Protein AF-A0A7R9LZW1-F1 (afdb_monomer_lite)

Sequence (127 aa):
MIWNSLDLQTITDVNLNEFFEMMAANQLFLCMKGLNLSGWNGANAERVLDTVATNCRDNLHELSLKNCKNISSQFLQTLSTHCPNIVVLDISSITATSHQNSQSPFAAPVFRPYLEKCGNNLISLNM

InterPro domains:
  IPR032675 Leucine-rich repeat domain superfamily [G3DSA:3.80.10.10] (3-127)

Organism: NCBI:txid1979941

Radius of gyration: 13.84 Å; chains: 1; bounding box: 37×37×25 Å

Structure (mmCIF, N/CA/C/O backbone):
data_AF-A0A7R9LZW1-F1
#
_entry.id   AF-A0A7R9LZW1-F1
#
loop_
_atom_site.group_PDB
_atom_site.id
_atom_site.type_symbol
_atom_site.label_atom_id
_atom_site.label_alt_id
_atom_site.label_comp_id
_atom_site.label_asym_id
_atom_site.label_entity_id
_atom_site.label_seq_id
_atom_site.pdbx_PDB_ins_code
_atom_site.Cartn_x
_atom_site.Cartn_y
_atom_site.Cartn_z
_atom_site.occupancy
_atom_site.B_iso_or_equiv
_atom_site.auth_seq_id
_atom_site.auth_comp_id
_atom_site.auth_asym_id
_atom_site.auth_atom_id
_atom_site.pdbx_PDB_model_num
ATOM 1 N N . MET A 1 1 ? -20.317 10.977 2.546 1.00 45.31 1 MET A N 1
ATOM 2 C CA . MET A 1 1 ? -18.997 11.633 2.669 1.00 45.31 1 MET A CA 1
ATOM 3 C C . MET A 1 1 ? -18.157 11.167 1.497 1.00 45.31 1 MET A C 1
ATOM 5 O O . MET A 1 1 ? -18.028 9.969 1.310 1.00 45.31 1 MET A O 1
ATOM 9 N N . ILE A 1 2 ? -17.715 12.096 0.657 1.00 54.06 2 ILE A N 1
ATOM 10 C CA . ILE A 1 2 ? -17.265 11.834 -0.723 1.00 54.06 2 ILE A CA 1
ATOM 11 C C . ILE A 1 2 ? -15.836 11.238 -0.766 1.00 54.06 2 ILE A C 1
ATOM 13 O O . ILE A 1 2 ? -15.436 10.671 -1.770 1.00 54.06 2 ILE A O 1
ATOM 17 N N . TRP A 1 3 ? -15.102 11.289 0.353 1.00 59.62 3 TRP A N 1
ATOM 18 C CA . TRP A 1 3 ? -13.674 10.949 0.458 1.00 59.62 3 TRP A CA 1
ATOM 19 C C . TRP A 1 3 ? -13.380 9.623 1.182 1.00 59.62 3 TRP A C 1
ATOM 21 O O . TRP A 1 3 ? -12.312 9.449 1.758 1.00 59.62 3 TRP A O 1
ATOM 31 N N . ASN A 1 4 ? -14.326 8.679 1.199 1.00 69.62 4 ASN A N 1
ATOM 32 C CA . ASN A 1 4 ? -14.106 7.383 1.857 1.00 69.62 4 ASN A CA 1
ATOM 33 C C . ASN A 1 4 ? -13.059 6.524 1.118 1.00 69.62 4 ASN A C 1
ATOM 35 O O . ASN A 1 4 ? -12.393 5.699 1.736 1.00 69.62 4 ASN A O 1
ATOM 39 N N . SER A 1 5 ? -12.897 6.741 -0.187 1.00 78.00 5 SER A N 1
ATOM 40 C CA . SER A 1 5 ? -11.888 6.103 -1.030 1.00 78.00 5 SER A CA 1
ATOM 41 C C . SER A 1 5 ? -11.259 7.144 -1.950 1.00 78.00 5 SER A C 1
ATOM 43 O O . SER A 1 5 ? -11.986 7.883 -2.616 1.00 78.00 5 SER A O 1
ATOM 45 N N . LEU A 1 6 ? -9.933 7.187 -2.006 1.00 78.00 6 LEU A N 1
ATOM 46 C CA . LEU A 1 6 ? -9.185 8.067 -2.890 1.00 78.00 6 LEU A CA 1
ATOM 47 C C . LEU A 1 6 ? -8.546 7.248 -4.006 1.00 78.00 6 LEU A C 1
ATOM 49 O O . LEU A 1 6 ? -7.663 6.425 -3.757 1.00 78.00 6 LEU A O 1
ATOM 53 N N . ASP A 1 7 ? -9.003 7.480 -5.233 1.00 81.25 7 ASP A N 1
ATOM 54 C CA . ASP A 1 7 ? -8.422 6.862 -6.417 1.00 81.25 7 ASP A CA 1
ATOM 55 C C . ASP A 1 7 ? -7.441 7.815 -7.092 1.00 81.25 7 ASP A C 1
ATOM 57 O O . ASP A 1 7 ? -7.825 8.878 -7.582 1.00 81.25 7 ASP A O 1
ATOM 61 N N . LEU A 1 8 ? -6.164 7.437 -7.081 1.00 78.25 8 LEU A N 1
ATOM 62 C CA . LEU A 1 8 ? -5.074 8.201 -7.669 1.00 78.25 8 LEU A CA 1
ATOM 63 C C . LEU A 1 8 ? -4.481 7.512 -8.900 1.00 78.25 8 LEU A C 1
ATOM 65 O O . LEU A 1 8 ? -3.455 7.967 -9.399 1.00 78.25 8 LEU A O 1
ATOM 69 N N . GLN A 1 9 ? -5.103 6.454 -9.430 1.00 77.75 9 GLN A N 1
ATOM 70 C CA . GLN A 1 9 ? -4.586 5.700 -10.579 1.00 77.75 9 GLN A CA 1
ATOM 71 C C . GLN A 1 9 ? -4.257 6.596 -11.792 1.00 77.75 9 GLN A C 1
ATOM 73 O O . GLN A 1 9 ? -3.349 6.291 -12.564 1.00 77.75 9 GLN A O 1
ATOM 78 N N . THR A 1 10 ? -4.973 7.710 -11.972 1.00 70.56 10 THR A N 1
ATOM 79 C CA . THR A 1 10 ? -4.785 8.642 -13.098 1.00 70.56 10 THR A CA 1
ATOM 80 C C . THR A 1 10 ? -3.764 9.755 -12.838 1.00 70.56 10 THR A C 1
ATOM 82 O O . THR A 1 10 ? -3.454 10.510 -13.757 1.00 70.56 10 THR A O 1
ATOM 85 N N . ILE A 1 11 ? -3.251 9.901 -11.611 1.00 69.19 11 ILE A N 1
ATOM 86 C CA . ILE A 1 11 ? -2.298 10.955 -11.235 1.00 69.19 11 ILE A CA 1
ATOM 87 C C . ILE A 1 11 ? -0.896 10.350 -11.237 1.00 69.19 11 ILE A C 1
ATOM 89 O O . ILE A 1 11 ? -0.469 9.787 -10.242 1.00 69.19 11 ILE A O 1
ATOM 93 N N . THR A 1 12 ? -0.173 10.421 -12.355 1.00 63.41 12 THR A N 1
ATOM 94 C CA . THR A 1 12 ? 1.082 9.660 -12.482 1.00 63.41 12 THR A CA 1
ATOM 95 C C . THR A 1 12 ? 2.368 10.464 -12.302 1.00 63.41 12 THR A C 1
ATOM 97 O O . THR A 1 12 ? 3.354 9.851 -11.907 1.00 63.41 12 THR A O 1
ATOM 100 N N . ASP A 1 13 ? 2.405 11.792 -12.509 1.00 59.91 13 ASP A N 1
ATOM 101 C CA . ASP A 1 13 ? 3.717 12.478 -12.529 1.00 59.91 13 ASP A CA 1
ATOM 102 C C . ASP A 1 13 ? 3.823 13.949 -12.077 1.00 59.91 13 ASP A C 1
ATOM 104 O O . ASP A 1 13 ? 4.942 14.377 -11.811 1.00 59.91 13 ASP A O 1
ATOM 108 N N . VAL A 1 14 ? 2.760 14.762 -11.955 1.00 52.34 14 VAL A N 1
ATOM 109 C CA . VAL A 1 14 ? 2.990 16.227 -12.100 1.00 52.34 14 VAL A CA 1
ATOM 110 C C . VAL A 1 14 ? 2.729 17.129 -10.889 1.00 52.34 14 VAL A C 1
ATOM 112 O O . VAL A 1 14 ? 3.201 18.257 -10.915 1.00 52.34 14 VAL A O 1
ATOM 115 N N . ASN A 1 15 ? 2.070 16.704 -9.802 1.00 61.81 15 ASN A N 1
ATOM 116 C CA . ASN A 1 15 ? 1.890 17.636 -8.670 1.00 61.81 15 ASN A CA 1
ATOM 117 C C . ASN A 1 15 ? 1.688 16.989 -7.296 1.00 61.81 15 ASN A C 1
ATOM 119 O O . ASN A 1 15 ? 0.734 17.273 -6.576 1.00 61.81 15 ASN A O 1
ATOM 123 N N . LEU A 1 16 ? 2.619 16.114 -6.903 1.00 68.38 16 LEU A N 1
ATOM 124 C CA . LEU A 1 16 ? 2.610 15.539 -5.553 1.00 68.38 16 LEU A CA 1
ATOM 125 C C . LEU A 1 16 ? 2.681 16.611 -4.462 1.00 68.38 16 LEU A C 1
ATOM 127 O O . LEU A 1 16 ? 2.048 16.444 -3.432 1.00 68.38 16 LEU A O 1
ATOM 131 N N . ASN A 1 17 ? 3.387 17.720 -4.696 1.00 71.62 17 ASN A N 1
ATOM 132 C CA . ASN A 1 17 ? 3.482 18.805 -3.720 1.00 71.62 17 ASN A CA 1
ATOM 133 C C . ASN A 1 17 ? 2.129 19.487 -3.498 1.00 71.62 17 ASN A C 1
ATOM 135 O O . ASN A 1 17 ? 1.689 19.573 -2.358 1.00 71.62 17 ASN A O 1
ATOM 139 N N . GLU A 1 18 ? 1.426 19.877 -4.565 1.00 72.06 18 GLU A N 1
ATOM 140 C CA . GLU A 1 18 ? 0.067 20.424 -4.442 1.00 72.06 18 GLU A CA 1
ATOM 141 C C . GLU A 1 18 ? -0.904 19.400 -3.848 1.00 72.06 18 GLU A C 1
ATOM 143 O O . GLU A 1 18 ? -1.758 19.754 -3.041 1.00 72.06 18 GLU A O 1
ATOM 148 N N . PHE A 1 19 ? -0.758 18.117 -4.192 1.00 73.38 19 PHE A N 1
ATOM 149 C CA . PHE A 1 19 ? -1.549 17.049 -3.587 1.00 73.38 19 PHE A CA 1
ATOM 150 C C . PHE A 1 19 ? -1.282 16.918 -2.078 1.00 73.38 19 PHE A C 1
ATOM 152 O O . PHE A 1 19 ? -2.226 16.774 -1.305 1.00 73.38 19 PHE A O 1
ATOM 159 N N . PHE A 1 20 ? -0.024 17.000 -1.639 1.00 73.25 20 PHE A N 1
ATOM 160 C CA . PHE A 1 20 ? 0.349 16.940 -0.225 1.00 73.25 20 PHE A CA 1
ATOM 161 C C . PHE A 1 20 ? -0.095 18.179 0.542 1.00 73.25 20 PHE A C 1
ATOM 163 O O . PHE A 1 20 ? -0.619 18.043 1.643 1.00 73.25 20 PHE A O 1
ATOM 170 N N . GLU A 1 21 ? 0.042 19.366 -0.044 1.00 73.62 21 GLU A N 1
ATOM 171 C CA . GLU A 1 21 ? -0.481 20.606 0.531 1.00 73.62 21 GLU A CA 1
ATOM 172 C C . GLU A 1 21 ? -2.007 20.561 0.638 1.00 73.62 21 GLU A C 1
ATOM 174 O O . GLU A 1 21 ? -2.562 20.889 1.684 1.00 73.62 21 GLU A O 1
ATOM 179 N N . MET A 1 22 ? -2.691 20.066 -0.396 1.00 70.81 22 MET A N 1
ATOM 180 C CA . MET A 1 2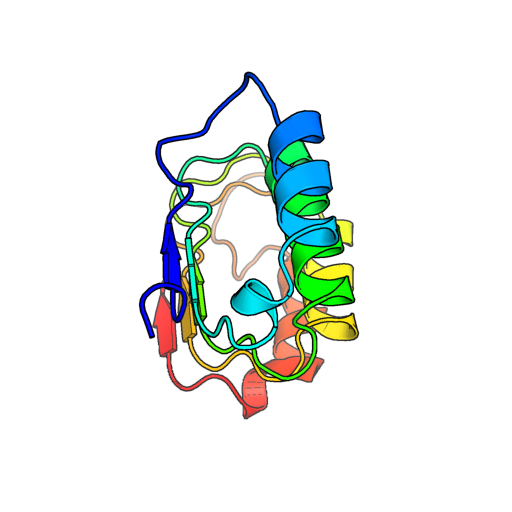2 ? -4.136 19.850 -0.379 1.00 70.81 22 MET A CA 1
ATOM 181 C C . MET A 1 22 ? -4.538 18.834 0.696 1.00 70.81 22 MET A C 1
ATOM 183 O O . MET A 1 22 ? -5.488 19.087 1.429 1.00 70.81 22 MET A O 1
ATOM 187 N N . MET A 1 23 ? -3.834 17.706 0.825 1.00 71.31 23 MET A N 1
ATOM 188 C CA . MET A 1 23 ? -4.087 16.702 1.866 1.00 71.31 23 MET A CA 1
ATOM 189 C C . MET A 1 23 ? -3.867 17.275 3.271 1.00 71.31 23 MET A C 1
ATOM 191 O O . MET A 1 23 ? -4.708 17.082 4.144 1.00 71.31 23 MET A O 1
ATOM 195 N N . ALA A 1 24 ? -2.776 18.015 3.483 1.00 68.44 24 ALA A N 1
ATOM 196 C CA . ALA A 1 24 ? -2.448 18.627 4.769 1.00 68.44 24 ALA A CA 1
ATOM 197 C C . ALA A 1 24 ? -3.432 19.744 5.154 1.00 68.44 24 ALA A C 1
ATOM 199 O O . ALA A 1 24 ? -3.779 19.897 6.326 1.00 68.44 24 ALA A O 1
ATOM 200 N N . ALA A 1 25 ? -3.912 20.516 4.176 1.00 71.81 25 ALA A N 1
ATOM 201 C CA . ALA A 1 25 ? -4.881 21.585 4.399 1.00 71.81 25 ALA A CA 1
ATOM 202 C C . ALA A 1 25 ? -6.318 21.068 4.580 1.00 71.81 25 ALA A C 1
ATOM 204 O O . ALA A 1 25 ? -7.168 21.782 5.116 1.00 71.81 25 ALA A O 1
ATOM 205 N N . ASN A 1 26 ? -6.618 19.843 4.139 1.00 63.78 26 ASN A N 1
ATOM 206 C CA . ASN A 1 26 ? -7.986 19.356 4.035 1.00 63.78 26 ASN A CA 1
ATOM 207 C C . ASN A 1 26 ? -8.287 18.256 5.067 1.00 63.78 26 ASN A C 1
ATOM 209 O O . ASN A 1 26 ? -8.042 17.069 4.866 1.00 63.78 26 ASN A O 1
ATOM 213 N N . GLN A 1 27 ? -8.916 18.668 6.170 1.00 65.81 27 GLN A N 1
ATOM 214 C CA . GLN A 1 27 ? -9.345 17.803 7.282 1.00 65.81 27 GLN A CA 1
ATOM 215 C C . GLN A 1 27 ? -10.363 16.715 6.870 1.00 65.81 27 GLN A C 1
ATOM 217 O O . GLN A 1 27 ? -10.693 15.835 7.662 1.00 65.81 27 GLN A O 1
ATOM 222 N N . LEU A 1 28 ? -10.885 16.751 5.636 1.00 59.84 28 LEU A N 1
ATOM 223 C CA . LEU A 1 28 ? -11.856 15.776 5.128 1.00 59.84 28 LEU A CA 1
ATOM 224 C C . LEU A 1 28 ? -11.238 14.407 4.805 1.00 59.84 28 LEU A C 1
ATOM 226 O O . LEU A 1 28 ? -11.976 13.423 4.729 1.00 59.84 28 LEU A O 1
ATOM 230 N N . PHE A 1 29 ? -9.914 14.328 4.642 1.00 63.69 29 PHE A N 1
ATOM 231 C CA . PHE A 1 29 ? -9.214 13.069 4.362 1.00 63.69 29 PHE A CA 1
ATOM 232 C C . PHE A 1 29 ? -8.994 12.203 5.605 1.00 63.69 29 PHE A C 1
ATOM 234 O O . PHE A 1 29 ? -8.710 11.019 5.465 1.00 63.69 29 PHE A O 1
ATOM 241 N N . LEU A 1 30 ? -9.213 12.738 6.812 1.00 66.44 30 LEU A N 1
ATOM 242 C CA . LEU A 1 30 ? -9.017 12.012 8.074 1.00 66.44 30 LEU A CA 1
ATOM 243 C C . LEU A 1 30 ? -9.836 10.716 8.174 1.00 66.44 30 LEU A C 1
ATOM 245 O O . LEU A 1 30 ? -9.463 9.815 8.918 1.00 66.44 30 LEU A O 1
ATOM 249 N N . CYS A 1 31 ? -10.935 10.603 7.424 1.00 71.38 31 CYS A N 1
ATOM 250 C CA . CYS A 1 31 ? -11.824 9.439 7.420 1.00 71.38 31 CYS A CA 1
ATOM 251 C C . CYS A 1 31 ? -11.601 8.500 6.226 1.00 71.38 31 CYS A C 1
ATOM 253 O O . CYS A 1 31 ? -12.455 7.652 5.957 1.00 71.38 31 CYS A O 1
ATOM 255 N N . MET A 1 32 ? -10.521 8.679 5.464 1.00 76.88 32 MET A N 1
ATOM 256 C CA . MET A 1 32 ? -10.270 7.874 4.276 1.00 76.88 32 MET A CA 1
ATOM 257 C C . MET A 1 32 ? -9.996 6.417 4.656 1.00 76.88 32 MET A C 1
ATOM 259 O O . MET A 1 32 ? -9.161 6.133 5.514 1.00 76.88 32 MET A O 1
ATOM 263 N N . LYS A 1 33 ? -10.698 5.502 3.982 1.00 84.56 33 LYS A N 1
ATOM 264 C CA . LYS A 1 33 ? -10.603 4.056 4.194 1.00 84.56 33 LYS A CA 1
ATOM 265 C C . LYS A 1 33 ? -9.933 3.323 3.051 1.00 84.56 33 LYS A C 1
ATOM 267 O O . LYS A 1 33 ? -9.278 2.323 3.308 1.00 84.56 33 LYS A O 1
ATOM 272 N N . GLY A 1 34 ? -10.081 3.809 1.823 1.00 86.94 34 GLY A N 1
ATOM 273 C CA . GLY A 1 34 ? -9.493 3.190 0.640 1.00 86.94 34 GLY A CA 1
ATOM 274 C C . GLY A 1 34 ? -8.507 4.098 -0.078 1.00 86.94 34 GLY A C 1
ATOM 275 O O . GLY A 1 34 ? -8.778 5.284 -0.252 1.00 86.94 34 GLY A O 1
ATOM 276 N N . LEU A 1 35 ? -7.392 3.535 -0.532 1.00 86.94 35 LEU A N 1
ATOM 277 C CA . LEU A 1 35 ? -6.411 4.211 -1.374 1.00 86.94 35 LEU A CA 1
ATOM 278 C C . LEU A 1 35 ? -6.085 3.345 -2.595 1.00 86.94 35 LEU A C 1
ATOM 280 O O . LEU A 1 35 ? -5.662 2.200 -2.454 1.00 86.94 35 LEU A O 1
ATOM 284 N N . ASN A 1 36 ? -6.241 3.895 -3.797 1.00 87.81 36 ASN A N 1
ATOM 285 C CA . ASN A 1 36 ? -5.829 3.235 -5.034 1.00 87.81 36 ASN A CA 1
ATOM 286 C C . ASN A 1 36 ? -4.635 3.973 -5.653 1.00 87.81 36 ASN A C 1
ATOM 288 O O . ASN A 1 36 ? -4.762 5.103 -6.118 1.00 87.81 36 ASN A O 1
ATOM 292 N N . LEU A 1 37 ? -3.478 3.311 -5.658 1.00 86.81 37 LEU A N 1
ATOM 293 C CA . LEU A 1 37 ? -2.227 3.760 -6.273 1.00 86.81 37 LEU A CA 1
ATOM 294 C C . LEU A 1 37 ? -1.880 2.911 -7.500 1.00 86.81 37 LEU A C 1
ATOM 296 O O . LEU A 1 37 ? -0.714 2.806 -7.868 1.00 86.81 37 LEU A O 1
ATOM 300 N N . SER A 1 38 ? -2.859 2.259 -8.128 1.00 88.00 38 SER A N 1
ATOM 301 C CA . SER A 1 38 ? -2.599 1.366 -9.256 1.00 88.00 38 SER A CA 1
ATOM 302 C C . SER A 1 38 ? -1.799 2.057 -10.363 1.00 88.00 38 SER A C 1
ATOM 304 O O . SER A 1 38 ? -2.115 3.170 -10.774 1.00 88.00 38 SER A O 1
ATOM 306 N N . GLY A 1 39 ? -0.768 1.387 -10.875 1.00 85.19 39 GLY A N 1
ATOM 307 C CA . GLY A 1 39 ? 0.098 1.904 -11.938 1.00 85.19 39 GLY A CA 1
ATOM 308 C C . GLY A 1 39 ? 1.162 2.906 -11.482 1.00 85.19 39 GLY A C 1
ATOM 309 O O . GLY A 1 39 ? 1.920 3.392 -12.322 1.00 85.19 39 GLY A O 1
ATOM 310 N N . TRP A 1 40 ? 1.265 3.198 -10.183 1.00 85.25 40 TRP A N 1
ATOM 311 C CA . TRP A 1 40 ? 2.280 4.108 -9.662 1.00 85.25 40 TRP A CA 1
ATOM 312 C C . TRP A 1 40 ? 3.681 3.486 -9.664 1.00 85.25 40 TRP A C 1
ATOM 314 O O . TRP A 1 40 ? 3.882 2.280 -9.494 1.00 85.25 40 TRP A O 1
ATOM 324 N N . ASN A 1 41 ? 4.695 4.337 -9.811 1.00 84.69 41 ASN A N 1
ATOM 325 C CA . ASN A 1 41 ? 6.069 3.965 -9.489 1.00 84.69 41 ASN A CA 1
ATOM 326 C C . ASN A 1 41 ? 6.213 3.869 -7.962 1.00 84.69 41 ASN A C 1
ATOM 328 O O . ASN A 1 41 ? 5.730 4.742 -7.245 1.00 84.69 41 ASN A O 1
ATOM 332 N N . GLY A 1 42 ? 6.904 2.848 -7.465 1.00 80.50 42 GLY A N 1
ATOM 333 C CA . GLY A 1 42 ? 7.074 2.564 -6.048 1.00 80.50 42 GLY A CA 1
ATOM 334 C C . GLY A 1 42 ? 7.661 3.729 -5.262 1.00 80.50 42 GLY A C 1
ATOM 335 O O . GLY A 1 42 ? 7.191 3.987 -4.163 1.00 80.50 42 GLY A O 1
ATOM 336 N N . ALA A 1 43 ? 8.574 4.512 -5.846 1.00 81.62 43 ALA A N 1
ATOM 337 C CA . ALA A 1 43 ? 9.094 5.720 -5.196 1.00 81.62 43 ALA A CA 1
ATOM 338 C C . ALA A 1 43 ? 8.009 6.793 -4.967 1.00 81.62 43 ALA A C 1
ATOM 340 O O . ALA A 1 43 ? 7.986 7.448 -3.926 1.00 81.62 43 ALA A O 1
ATOM 341 N N . ASN A 1 44 ? 7.089 6.965 -5.921 1.00 82.44 44 ASN A N 1
ATOM 342 C CA . ASN A 1 44 ? 5.977 7.910 -5.793 1.00 82.44 44 ASN A CA 1
ATOM 343 C C . ASN A 1 44 ? 4.892 7.348 -4.865 1.00 82.44 44 ASN A C 1
ATOM 345 O O . ASN A 1 44 ? 4.372 8.076 -4.021 1.00 82.44 44 ASN A O 1
ATOM 349 N N . ALA A 1 45 ? 4.592 6.051 -4.987 1.00 83.00 45 ALA A N 1
ATOM 350 C CA . ALA A 1 45 ? 3.633 5.363 -4.132 1.00 83.00 45 ALA A CA 1
ATOM 351 C C . ALA A 1 45 ? 4.059 5.427 -2.660 1.00 83.00 45 ALA A C 1
ATOM 353 O O . ALA A 1 45 ? 3.220 5.654 -1.797 1.00 83.00 45 ALA A O 1
ATOM 354 N N . GLU A 1 46 ? 5.357 5.290 -2.374 1.00 82.31 46 GLU A N 1
ATOM 355 C CA . GLU A 1 46 ? 5.920 5.395 -1.024 1.00 82.31 46 GLU A CA 1
ATOM 356 C C . GLU A 1 46 ? 5.706 6.778 -0.415 1.00 82.31 46 GLU A C 1
ATOM 358 O O . GLU A 1 46 ? 5.233 6.877 0.712 1.00 82.31 46 GLU A O 1
ATOM 363 N N . ARG A 1 47 ? 5.956 7.848 -1.176 1.00 82.50 47 ARG A N 1
ATOM 364 C CA . ARG A 1 47 ? 5.723 9.226 -0.710 1.00 82.50 47 ARG A CA 1
ATOM 365 C C . ARG A 1 47 ? 4.252 9.498 -0.407 1.00 82.50 47 ARG A C 1
ATOM 367 O O . ARG A 1 47 ? 3.930 10.170 0.574 1.00 82.50 47 ARG A O 1
ATOM 374 N N . VAL A 1 48 ? 3.356 8.989 -1.254 1.00 81.88 48 VAL A N 1
ATOM 375 C CA . VAL A 1 48 ? 1.915 9.142 -1.032 1.00 81.88 48 VAL A CA 1
ATOM 376 C C . VAL A 1 48 ? 1.451 8.319 0.150 1.00 81.88 48 VAL A C 1
ATOM 378 O O . VAL A 1 48 ? 0.724 8.848 0.988 1.00 81.88 48 VAL A O 1
ATOM 381 N N . LEU A 1 49 ? 1.902 7.069 0.253 1.00 82.19 49 LEU A N 1
ATOM 382 C CA . LEU A 1 49 ? 1.589 6.221 1.389 1.00 82.19 49 LEU A CA 1
ATOM 383 C C . LEU A 1 49 ? 2.061 6.867 2.690 1.00 82.19 49 LEU A C 1
ATOM 385 O O . LEU A 1 49 ? 1.273 6.930 3.616 1.00 82.19 49 LEU A O 1
ATOM 389 N N . ASP A 1 50 ? 3.285 7.386 2.764 1.00 83.31 50 ASP A N 1
ATOM 390 C CA . ASP A 1 50 ? 3.817 8.014 3.979 1.00 83.31 50 ASP A CA 1
ATOM 391 C C . ASP A 1 50 ? 2.971 9.220 4.428 1.00 83.31 50 ASP A C 1
ATOM 393 O O . ASP A 1 50 ? 2.568 9.335 5.591 1.00 83.31 50 ASP A O 1
ATOM 397 N N . THR A 1 51 ? 2.582 10.068 3.471 1.00 79.88 51 THR A N 1
ATOM 398 C CA . THR A 1 51 ? 1.707 11.217 3.740 1.00 79.88 51 THR A CA 1
ATOM 399 C C . THR A 1 51 ? 0.317 10.776 4.192 1.00 79.88 51 THR A C 1
ATOM 401 O O . THR A 1 51 ? -0.207 11.268 5.194 1.00 79.88 51 THR A O 1
ATOM 404 N N . VAL A 1 52 ? -0.291 9.829 3.475 1.00 80.00 52 VAL A N 1
ATOM 405 C CA . VAL A 1 52 ? -1.607 9.281 3.816 1.00 80.00 52 VAL A CA 1
ATOM 406 C C . VAL A 1 52 ? -1.564 8.613 5.181 1.00 80.00 52 VAL A C 1
ATOM 408 O O . VAL A 1 52 ? -2.427 8.869 6.008 1.00 80.00 52 VAL A O 1
ATOM 411 N N . ALA A 1 53 ? -0.565 7.783 5.441 1.00 78.69 53 ALA A N 1
ATOM 412 C CA . ALA A 1 53 ? -0.472 6.970 6.638 1.00 78.69 53 ALA A CA 1
ATOM 413 C C . ALA A 1 53 ? -0.161 7.805 7.887 1.00 78.69 53 ALA A C 1
ATOM 415 O O . ALA A 1 53 ? -0.572 7.444 8.987 1.00 78.69 53 ALA A O 1
ATOM 416 N N . THR A 1 54 ? 0.488 8.960 7.720 1.00 79.19 54 THR A N 1
ATOM 417 C CA . THR A 1 54 ? 0.658 9.945 8.796 1.00 79.19 54 THR A CA 1
ATOM 418 C C . THR A 1 54 ? -0.665 10.618 9.172 1.00 79.19 54 THR A C 1
ATOM 420 O O . THR A 1 54 ? -0.917 10.851 10.351 1.00 79.19 54 THR A O 1
ATOM 423 N N . ASN A 1 55 ? -1.537 10.892 8.196 1.00 76.44 55 ASN A N 1
ATOM 424 C CA . ASN A 1 55 ? -2.801 11.605 8.424 1.00 76.44 55 ASN A CA 1
ATOM 425 C C . ASN A 1 55 ? -4.005 10.676 8.691 1.00 76.44 55 ASN A C 1
ATOM 427 O O . ASN A 1 55 ? -4.939 11.060 9.386 1.00 76.44 55 ASN A O 1
ATOM 431 N N . CYS A 1 56 ? -3.992 9.457 8.149 1.00 76.00 56 CYS A N 1
ATOM 432 C CA . CYS A 1 56 ? -5.128 8.522 8.092 1.00 76.00 56 CYS A CA 1
ATOM 433 C C . CYS A 1 56 ? -4.802 7.164 8.738 1.00 76.00 56 CYS A C 1
ATOM 435 O O . CYS A 1 56 ? -5.405 6.147 8.390 1.00 76.00 56 CYS A O 1
ATOM 437 N N . ARG A 1 57 ? -3.828 7.146 9.659 1.00 74.50 57 ARG A N 1
ATOM 438 C CA . ARG A 1 57 ? -3.208 5.948 10.248 1.00 74.50 57 ARG A CA 1
ATOM 439 C C . ARG A 1 57 ? -4.204 4.859 10.658 1.00 74.50 57 ARG A C 1
ATOM 441 O O . ARG A 1 57 ? -4.017 3.686 10.342 1.00 74.50 57 ARG A O 1
ATOM 448 N N . ASP A 1 58 ? -5.264 5.265 11.352 1.00 75.88 58 ASP A N 1
ATOM 449 C CA . ASP A 1 58 ? -6.199 4.340 11.996 1.00 75.88 58 ASP A CA 1
ATOM 450 C C . ASP A 1 58 ? -7.386 3.955 11.107 1.00 75.88 58 ASP A C 1
ATOM 452 O O . ASP A 1 58 ? -8.047 2.954 11.381 1.00 75.88 58 ASP A O 1
ATOM 456 N N . ASN A 1 59 ? -7.639 4.712 10.036 1.00 80.75 59 ASN A N 1
ATOM 457 C CA . ASN A 1 59 ? -8.835 4.564 9.206 1.00 80.75 59 ASN A CA 1
ATOM 458 C C . ASN A 1 59 ? -8.574 3.854 7.877 1.00 80.75 59 ASN A C 1
ATOM 460 O O . ASN A 1 59 ? -9.533 3.427 7.239 1.00 80.75 59 ASN A O 1
ATOM 464 N N . LEU A 1 60 ? -7.312 3.703 7.456 1.00 84.25 60 LEU A N 1
ATOM 465 C CA . LEU A 1 60 ? -6.994 3.035 6.198 1.00 84.25 60 LEU A CA 1
ATOM 466 C C . LEU A 1 60 ? -7.203 1.517 6.307 1.00 84.25 60 LEU A C 1
ATOM 468 O O . LEU A 1 60 ? -6.530 0.824 7.069 1.00 84.25 60 LEU A O 1
ATOM 472 N N . HIS A 1 61 ? -8.121 1.015 5.489 1.00 87.81 61 HIS A N 1
ATOM 473 C CA . HIS A 1 61 ? -8.584 -0.368 5.463 1.00 87.81 61 HIS A CA 1
ATOM 474 C C . HIS A 1 61 ? -8.335 -1.050 4.114 1.00 87.81 61 HIS A C 1
ATOM 476 O O . HIS A 1 61 ? -8.160 -2.265 4.071 1.00 87.81 61 HIS A O 1
ATOM 482 N N . GLU A 1 62 ? -8.297 -0.295 3.020 1.00 88.56 62 GLU A N 1
ATOM 483 C CA . GLU A 1 62 ? -8.173 -0.821 1.664 1.00 88.56 62 GLU A CA 1
ATOM 484 C C . GLU A 1 62 ? -7.014 -0.132 0.936 1.00 88.56 62 GLU A C 1
ATOM 486 O O . GLU A 1 62 ? -6.920 1.097 0.913 1.00 88.56 62 GLU A O 1
ATOM 491 N N . LEU A 1 63 ? -6.130 -0.919 0.325 1.00 88.25 63 LEU A N 1
ATOM 492 C CA . LEU A 1 63 ? -5.024 -0.414 -0.482 1.00 88.25 63 LEU A CA 1
ATOM 493 C C . LEU A 1 63 ? -4.896 -1.212 -1.778 1.00 88.25 63 LEU A C 1
ATOM 495 O O . LEU A 1 63 ? -4.786 -2.436 -1.747 1.00 88.25 63 LEU A O 1
ATOM 499 N N . SER A 1 64 ? -4.828 -0.515 -2.911 1.00 89.31 64 SER A N 1
ATOM 500 C CA . SER A 1 64 ? -4.491 -1.117 -4.201 1.00 89.31 64 SER A CA 1
ATOM 501 C C . SER A 1 64 ? -3.181 -0.567 -4.754 1.00 89.31 64 SER A C 1
ATOM 503 O O . SER A 1 64 ? -2.997 0.640 -4.892 1.00 89.31 64 SER A O 1
ATOM 505 N N . LEU A 1 65 ? -2.273 -1.483 -5.074 1.00 85.00 65 LEU A N 1
ATOM 506 C CA . LEU A 1 65 ? -0.969 -1.271 -5.699 1.00 85.00 65 LEU A CA 1
ATOM 507 C C . LEU A 1 65 ? -0.884 -2.01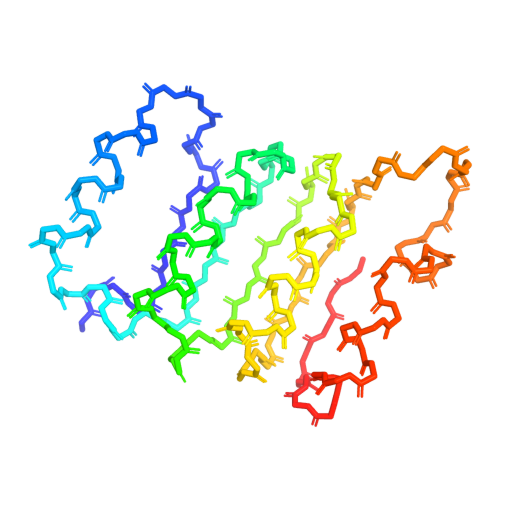6 -7.031 1.00 85.00 65 LEU A C 1
ATOM 509 O O . LEU A 1 65 ? 0.204 -2.349 -7.498 1.00 85.00 65 LEU A O 1
ATOM 513 N N . LYS A 1 66 ? -2.024 -2.333 -7.642 1.00 86.56 66 LYS A N 1
ATOM 514 C CA . LYS A 1 66 ? -2.052 -3.129 -8.863 1.00 86.56 66 LYS A CA 1
ATOM 515 C C . LYS A 1 66 ? -1.196 -2.482 -9.950 1.00 86.56 66 LYS A C 1
ATOM 517 O O . LYS A 1 66 ? -1.295 -1.287 -10.208 1.00 86.56 66 LYS A O 1
ATOM 522 N N . ASN A 1 67 ? -0.374 -3.276 -10.631 1.00 85.62 67 ASN A N 1
ATOM 523 C CA . ASN A 1 67 ? 0.518 -2.815 -11.699 1.00 85.62 67 ASN A CA 1
ATOM 524 C C . ASN A 1 67 ? 1.547 -1.750 -11.245 1.00 85.62 67 ASN A C 1
ATOM 526 O O . ASN A 1 67 ? 2.124 -1.055 -12.086 1.00 85.62 67 ASN A O 1
ATOM 530 N N . CYS A 1 68 ? 1.791 -1.604 -9.936 1.00 84.81 68 CYS A N 1
ATOM 531 C CA . CYS A 1 68 ? 2.862 -0.751 -9.430 1.00 84.81 68 CYS A CA 1
ATOM 532 C C . CYS A 1 68 ? 4.230 -1.370 -9.695 1.00 84.81 68 CYS A C 1
ATOM 534 O O . CYS A 1 68 ? 4.456 -2.561 -9.478 1.00 84.81 68 CYS A O 1
ATOM 536 N N . LYS A 1 69 ? 5.182 -0.544 -10.118 1.00 82.44 69 LYS A N 1
ATOM 537 C CA . LYS A 1 69 ? 6.542 -1.000 -10.428 1.00 82.44 69 LYS A CA 1
ATOM 538 C C . LYS A 1 69 ? 7.520 -0.497 -9.391 1.00 82.44 69 LYS A C 1
ATOM 540 O O . LYS A 1 69 ? 7.357 0.611 -8.908 1.00 82.44 69 LYS A O 1
ATOM 545 N N . ASN A 1 70 ? 8.580 -1.247 -9.125 1.00 80.12 70 ASN A N 1
ATOM 546 C CA . ASN A 1 70 ? 9.674 -0.832 -8.247 1.00 80.12 70 ASN A CA 1
ATOM 547 C C . ASN A 1 70 ? 9.261 -0.598 -6.777 1.00 80.12 70 ASN A C 1
ATOM 549 O O . ASN A 1 70 ? 9.759 0.323 -6.132 1.00 80.12 70 ASN A O 1
ATOM 553 N N . ILE A 1 71 ? 8.376 -1.434 -6.229 1.00 80.56 71 ILE A N 1
ATOM 554 C CA . ILE A 1 71 ? 8.037 -1.406 -4.798 1.00 80.56 71 ILE A CA 1
ATOM 555 C C . ILE A 1 71 ? 9.266 -1.812 -3.968 1.00 80.56 71 ILE A C 1
ATOM 557 O O . ILE A 1 71 ? 9.908 -2.833 -4.235 1.00 80.56 71 ILE A O 1
ATOM 561 N N . SER A 1 72 ? 9.604 -0.988 -2.976 1.00 78.00 72 SER A N 1
ATOM 562 C CA . SER A 1 72 ? 10.764 -1.157 -2.098 1.00 78.00 72 SER A CA 1
ATOM 563 C C . SER A 1 72 ? 10.406 -1.949 -0.829 1.00 78.00 72 SER A C 1
ATOM 565 O O . SER A 1 72 ? 9.236 -2.106 -0.475 1.00 78.00 72 SER A O 1
ATOM 567 N N . SER A 1 73 ? 11.415 -2.428 -0.096 1.00 74.56 73 SER A N 1
ATOM 568 C CA . SER A 1 73 ? 11.207 -2.960 1.262 1.00 74.56 73 SER A CA 1
ATOM 569 C C . SER A 1 73 ? 10.755 -1.900 2.252 1.00 74.56 73 SER A C 1
ATOM 571 O O . SER A 1 73 ? 9.978 -2.198 3.157 1.00 74.56 73 SER A O 1
ATOM 573 N N . GLN A 1 74 ? 11.219 -0.667 2.058 1.00 75.50 74 GLN A N 1
ATOM 574 C CA . GLN A 1 74 ? 10.880 0.463 2.907 1.00 75.50 74 GLN A CA 1
ATOM 575 C C . GLN A 1 74 ? 9.385 0.780 2.826 1.00 75.50 74 GLN A C 1
ATOM 577 O O . GLN A 1 74 ? 8.742 0.934 3.861 1.00 75.50 74 GLN A O 1
ATOM 582 N N . PHE A 1 75 ? 8.810 0.743 1.620 1.00 80.38 75 PHE A N 1
ATOM 583 C CA . PHE A 1 75 ? 7.377 0.909 1.390 1.00 80.38 75 PHE A CA 1
ATOM 584 C C . PHE A 1 75 ? 6.538 -0.019 2.281 1.00 80.38 75 PHE A C 1
ATOM 586 O O . PHE A 1 75 ? 5.589 0.410 2.936 1.00 80.38 75 PHE A O 1
ATOM 593 N N . LEU A 1 76 ? 6.904 -1.300 2.348 1.00 76.81 76 LEU A N 1
ATOM 594 C CA . LEU A 1 76 ? 6.163 -2.296 3.126 1.00 76.81 76 LEU A CA 1
ATOM 595 C C . LEU A 1 76 ? 6.401 -2.169 4.624 1.00 76.81 76 LEU A C 1
ATOM 597 O O . LEU A 1 76 ? 5.506 -2.459 5.419 1.00 76.81 76 LEU A O 1
ATOM 601 N N . GLN A 1 77 ? 7.581 -1.697 5.018 1.00 77.06 77 GLN A N 1
ATOM 602 C CA . GLN A 1 77 ? 7.837 -1.358 6.405 1.00 77.06 77 GLN A CA 1
ATOM 603 C C . GLN A 1 77 ? 6.918 -0.216 6.843 1.00 77.06 77 GLN A C 1
ATOM 605 O O . GLN A 1 77 ? 6.213 -0.390 7.836 1.00 77.06 77 GLN A O 1
ATOM 610 N N . THR A 1 78 ? 6.838 0.864 6.057 1.00 78.69 78 THR A N 1
ATOM 611 C CA . THR A 1 78 ? 5.923 1.995 6.278 1.00 78.69 78 THR A CA 1
ATOM 612 C C . THR A 1 78 ? 4.470 1.531 6.339 1.00 78.69 78 THR A C 1
ATOM 614 O O . THR A 1 78 ? 3.743 1.880 7.267 1.00 78.69 78 THR A O 1
ATOM 617 N N . LEU A 1 79 ? 4.058 0.658 5.418 1.00 78.94 79 LEU A N 1
ATOM 618 C CA . LEU A 1 79 ? 2.733 0.041 5.434 1.00 78.94 79 LEU A CA 1
ATOM 619 C C . LEU A 1 79 ? 2.460 -0.687 6.764 1.00 78.94 79 LEU A C 1
ATOM 621 O O . LEU A 1 79 ? 1.432 -0.475 7.399 1.00 78.94 79 LEU A O 1
ATOM 625 N N . SER A 1 80 ? 3.407 -1.507 7.226 1.00 75.50 80 SER A N 1
ATOM 626 C CA . SER A 1 80 ? 3.269 -2.311 8.450 1.00 75.50 80 SER A CA 1
ATOM 627 C C . SER A 1 80 ? 3.337 -1.497 9.752 1.00 75.50 80 SER A C 1
ATOM 629 O O . SER A 1 80 ? 2.927 -1.969 10.816 1.00 75.50 80 SER A O 1
ATOM 631 N N . THR A 1 81 ? 3.932 -0.302 9.723 1.00 79.81 81 THR A N 1
ATOM 632 C CA . THR A 1 81 ? 4.088 0.567 10.899 1.00 79.81 81 THR A CA 1
ATOM 633 C C . THR A 1 81 ? 2.993 1.617 10.983 1.00 79.81 81 THR A C 1
ATOM 635 O O . THR A 1 81 ? 2.525 1.913 12.087 1.00 79.81 81 THR A O 1
ATOM 638 N N . HIS A 1 82 ? 2.572 2.164 9.845 1.00 79.06 82 HIS A N 1
ATOM 639 C CA . HIS A 1 82 ? 1.611 3.257 9.782 1.00 79.06 82 HIS A CA 1
ATOM 640 C C . HIS A 1 82 ? 0.209 2.819 9.343 1.00 79.06 82 HIS A C 1
ATOM 642 O O . HIS A 1 82 ? -0.732 3.551 9.598 1.00 79.06 82 HIS A O 1
ATOM 648 N N . CYS A 1 83 ? 0.010 1.634 8.763 1.00 80.00 83 CYS A N 1
ATOM 649 C CA . CYS A 1 83 ? -1.322 1.177 8.346 1.00 80.00 83 CYS A CA 1
ATOM 650 C C . CYS A 1 83 ? -1.637 -0.243 8.858 1.00 80.00 83 CYS A C 1
ATOM 652 O O . CYS A 1 83 ? -1.794 -1.171 8.062 1.00 80.00 83 CYS A O 1
ATOM 654 N N . PRO A 1 84 ? -1.745 -0.453 10.186 1.00 79.69 84 PRO A N 1
ATOM 655 C CA . PRO A 1 84 ? -1.975 -1.785 10.754 1.00 79.69 84 PRO A CA 1
ATOM 656 C C . PRO A 1 84 ? -3.390 -2.342 10.501 1.00 79.69 84 PRO A C 1
ATOM 658 O O . PRO A 1 84 ? -3.598 -3.549 10.630 1.00 79.69 84 PRO A O 1
ATOM 661 N N . ASN A 1 85 ? -4.350 -1.482 10.143 1.00 82.56 85 ASN A N 1
ATOM 662 C CA . ASN A 1 85 ? -5.775 -1.817 10.018 1.00 82.56 85 ASN A CA 1
ATOM 663 C C . ASN A 1 85 ? -6.206 -2.176 8.589 1.00 82.56 85 ASN A C 1
ATOM 665 O O . ASN A 1 85 ? -7.406 -2.265 8.313 1.00 82.56 85 ASN A O 1
ATOM 669 N N . ILE A 1 86 ? -5.248 -2.378 7.681 1.00 84.00 86 ILE A N 1
ATOM 670 C CA . ILE A 1 86 ? -5.546 -2.803 6.315 1.00 84.00 86 ILE A CA 1
ATOM 671 C C . ILE A 1 86 ? -6.150 -4.208 6.350 1.00 84.00 86 ILE A C 1
ATOM 673 O O . ILE A 1 86 ? -5.558 -5.147 6.880 1.00 84.00 86 ILE A O 1
ATOM 677 N N . VAL A 1 87 ? -7.330 -4.322 5.752 1.00 86.19 87 VAL A N 1
ATOM 678 C CA . VAL A 1 87 ? -8.113 -5.551 5.610 1.00 86.19 87 VAL A CA 1
ATOM 679 C C . VAL A 1 87 ? -8.203 -6.000 4.149 1.00 86.19 87 VAL A C 1
ATOM 681 O O . VAL A 1 87 ? -8.359 -7.189 3.888 1.00 86.19 87 VAL A O 1
ATOM 684 N N . VAL A 1 88 ? -8.081 -5.082 3.185 1.00 86.31 88 VAL A N 1
ATOM 685 C CA . VAL A 1 88 ? -8.056 -5.389 1.749 1.00 86.31 88 VAL A CA 1
ATOM 686 C C . VAL A 1 88 ? -6.762 -4.862 1.149 1.00 86.31 88 VAL A C 1
ATOM 688 O O . VAL A 1 88 ? -6.494 -3.662 1.192 1.00 86.31 88 VAL A O 1
ATOM 691 N N . LEU A 1 89 ? -5.971 -5.752 0.556 1.00 85.81 89 LEU A N 1
ATOM 692 C CA . LEU A 1 89 ? -4.735 -5.396 -0.128 1.00 85.81 89 LEU A CA 1
ATOM 693 C C . LEU A 1 89 ? -4.713 -6.004 -1.532 1.00 85.81 89 LEU A C 1
ATOM 695 O O . LEU A 1 89 ? -4.853 -7.212 -1.697 1.00 85.81 89 LEU A O 1
ATOM 699 N N . ASP A 1 90 ? -4.504 -5.175 -2.549 1.00 86.75 90 ASP A N 1
ATOM 700 C CA . ASP A 1 90 ? -4.291 -5.622 -3.923 1.00 86.75 90 ASP A CA 1
ATOM 701 C C . ASP A 1 90 ? -2.854 -5.320 -4.350 1.00 86.75 90 ASP A C 1
ATOM 703 O O . ASP A 1 90 ? -2.459 -4.165 -4.482 1.00 86.75 90 ASP A O 1
ATOM 707 N N . ILE A 1 91 ? -2.066 -6.372 -4.551 1.00 80.25 91 ILE A N 1
ATOM 708 C CA . ILE A 1 91 ? -0.681 -6.317 -5.032 1.00 80.25 91 ILE A CA 1
ATOM 709 C C . ILE A 1 91 ? -0.545 -7.005 -6.390 1.00 80.25 91 ILE A C 1
ATOM 711 O O . ILE A 1 91 ? 0.518 -7.519 -6.741 1.00 80.25 91 ILE A O 1
ATOM 715 N N . SER A 1 92 ? -1.620 -7.011 -7.178 1.00 82.94 92 SER A N 1
ATOM 716 C CA . SER A 1 92 ? -1.63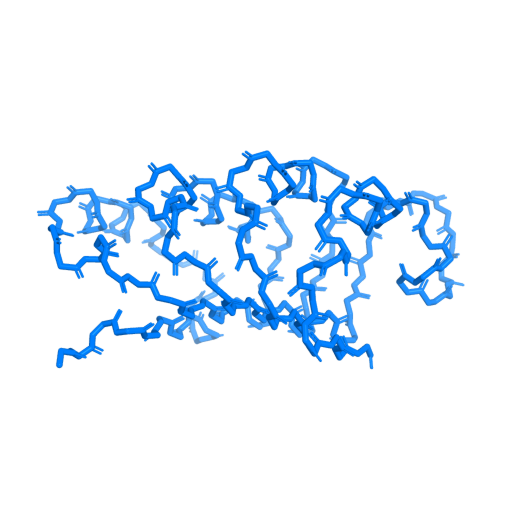2 -7.728 -8.443 1.00 82.94 92 SER A CA 1
ATOM 717 C C . SER A 1 92 ? -0.633 -7.139 -9.431 1.00 82.94 92 SER A C 1
ATOM 719 O O . SER A 1 92 ? -0.642 -5.938 -9.704 1.00 82.94 92 SER A O 1
ATOM 721 N N . SER A 1 93 ? 0.199 -7.982 -10.043 1.00 82.12 93 SER A N 1
ATOM 722 C CA . SER A 1 93 ? 1.164 -7.551 -11.076 1.00 82.12 93 SER A CA 1
ATOM 723 C C . SER A 1 93 ? 2.181 -6.488 -10.619 1.00 82.12 93 SER A C 1
ATOM 725 O O . SER A 1 93 ? 2.622 -5.672 -11.432 1.00 82.12 93 SER A O 1
ATOM 727 N N . ILE A 1 94 ? 2.568 -6.474 -9.339 1.00 80.12 94 ILE A N 1
ATOM 728 C CA . ILE A 1 94 ? 3.637 -5.580 -8.874 1.00 80.12 94 ILE A CA 1
ATOM 729 C C . ILE A 1 94 ? 5.035 -6.078 -9.252 1.00 80.12 94 ILE A C 1
ATOM 731 O O . ILE A 1 94 ? 5.275 -7.281 -9.373 1.00 80.12 94 ILE A O 1
ATOM 735 N N . THR A 1 95 ? 5.994 -5.155 -9.352 1.00 76.25 95 THR A N 1
ATOM 736 C CA . THR A 1 95 ? 7.427 -5.492 -9.399 1.00 76.25 95 THR A CA 1
ATOM 737 C C . THR A 1 95 ? 8.157 -4.911 -8.192 1.00 76.25 95 THR A C 1
ATOM 739 O O . THR A 1 95 ? 7.934 -3.760 -7.822 1.00 76.25 95 THR A O 1
ATOM 742 N N . ALA A 1 96 ? 9.036 -5.696 -7.566 1.00 69.81 96 ALA A N 1
ATOM 743 C CA . ALA A 1 96 ? 9.874 -5.238 -6.458 1.00 69.81 96 ALA A CA 1
ATOM 744 C C . ALA A 1 96 ? 11.286 -4.895 -6.957 1.00 69.81 96 ALA A C 1
ATOM 746 O O . ALA A 1 96 ? 11.804 -5.578 -7.839 1.00 69.81 96 ALA A O 1
ATOM 747 N N . THR A 1 97 ? 11.936 -3.881 -6.377 1.00 64.19 97 THR A N 1
ATOM 748 C CA . THR A 1 97 ? 13.327 -3.497 -6.722 1.00 64.19 97 THR A CA 1
ATOM 749 C C . THR A 1 97 ? 14.399 -4.421 -6.143 1.00 64.19 97 THR A C 1
ATOM 751 O O . THR A 1 97 ? 15.589 -4.144 -6.284 1.00 64.19 97 THR A O 1
ATOM 754 N N . SER A 1 98 ? 14.014 -5.524 -5.496 1.00 53.66 98 SER A N 1
ATOM 755 C CA . SER A 1 98 ? 14.966 -6.529 -5.023 1.00 53.66 98 SER A CA 1
ATOM 756 C C . SER A 1 98 ? 15.826 -7.004 -6.195 1.00 53.66 98 SER A C 1
ATOM 758 O O . SER A 1 98 ? 15.301 -7.490 -7.194 1.00 53.66 98 SER A O 1
ATOM 760 N N . HIS A 1 99 ? 17.148 -6.905 -6.061 1.00 49.09 99 HIS A N 1
ATOM 761 C CA . HIS A 1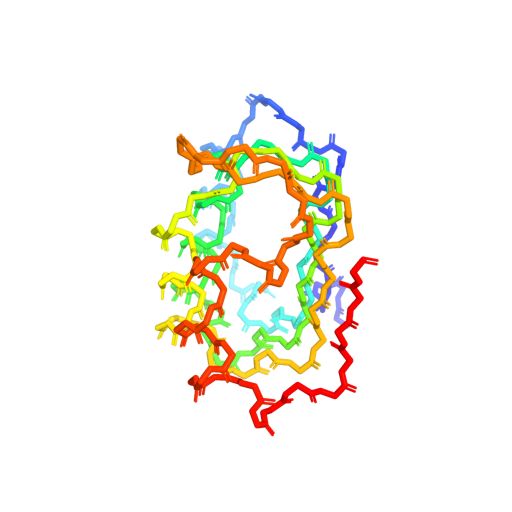 99 ? 18.152 -7.400 -7.011 1.00 49.09 99 HIS A CA 1
ATOM 762 C C . HIS A 1 99 ? 18.122 -8.931 -7.228 1.00 49.09 99 HIS A C 1
ATOM 764 O O . HIS A 1 99 ? 19.121 -9.518 -7.635 1.00 49.09 99 HIS A O 1
ATOM 770 N N . GLN A 1 100 ? 17.016 -9.612 -6.931 1.00 44.81 100 GLN A N 1
ATOM 771 C CA . GLN A 1 100 ? 16.830 -11.044 -7.113 1.00 44.81 100 GLN A CA 1
ATOM 772 C C . GLN A 1 100 ? 15.607 -11.271 -7.999 1.00 44.81 100 GLN A C 1
ATOM 774 O O . GLN A 1 100 ? 14.490 -10.875 -7.674 1.00 44.81 100 GLN A O 1
ATOM 779 N N . ASN A 1 101 ? 15.897 -11.864 -9.153 1.00 44.00 101 ASN A N 1
ATOM 780 C CA . ASN A 1 101 ? 15.018 -12.104 -10.283 1.00 44.00 101 ASN A CA 1
ATOM 781 C C . ASN A 1 101 ? 13.612 -12.592 -9.901 1.00 44.00 101 ASN A C 1
ATOM 783 O O . ASN A 1 101 ? 13.445 -13.525 -9.122 1.00 44.00 101 ASN A O 1
ATOM 787 N N . SER A 1 102 ? 12.627 -11.950 -10.533 1.00 53.03 102 SER A N 1
ATOM 788 C CA . SER A 1 102 ? 11.370 -12.510 -11.041 1.00 53.03 102 SER A CA 1
ATOM 789 C C . SER A 1 102 ? 10.976 -13.897 -10.523 1.00 53.03 102 SER A C 1
ATOM 791 O O . SER A 1 102 ? 11.473 -14.895 -11.036 1.00 53.03 102 SER A O 1
ATOM 793 N N . GLN A 1 103 ? 10.003 -13.951 -9.614 1.00 48.62 103 GLN A N 1
ATOM 794 C CA . GLN A 1 103 ? 8.795 -14.778 -9.736 1.00 48.62 103 GLN A CA 1
ATOM 795 C C . GLN A 1 103 ? 7.988 -14.667 -8.444 1.00 48.62 103 GLN A C 1
ATOM 797 O O . GLN A 1 103 ? 8.402 -15.149 -7.402 1.00 48.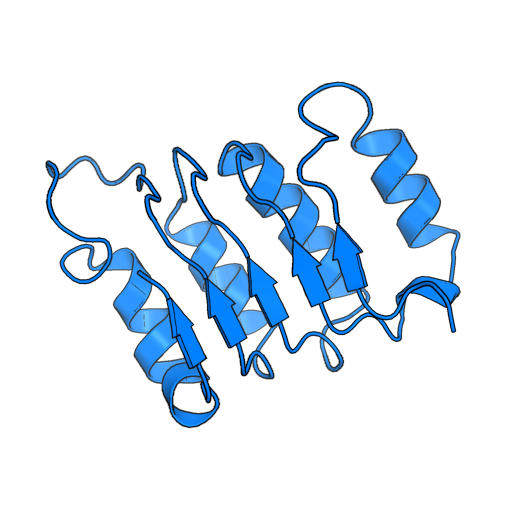62 103 GLN A O 1
ATOM 802 N N . SER A 1 104 ? 6.805 -14.068 -8.551 1.00 47.44 104 SER A N 1
ATOM 803 C CA . SER A 1 104 ? 5.788 -13.962 -7.502 1.00 47.44 104 SER A CA 1
ATOM 804 C C . SER A 1 104 ? 6.109 -13.008 -6.330 1.00 47.44 104 SER A C 1
ATOM 806 O O . SER A 1 104 ? 7.113 -13.181 -5.635 1.00 47.44 104 SER A O 1
ATOM 808 N N . PRO A 1 105 ? 5.228 -12.031 -6.030 1.00 46.94 105 PRO A N 1
ATOM 809 C CA . PRO A 1 105 ? 5.359 -11.157 -4.860 1.00 46.94 105 PRO A CA 1
ATOM 810 C C . PRO A 1 105 ? 5.388 -11.920 -3.521 1.00 46.94 105 PRO A C 1
ATOM 812 O O . PRO A 1 105 ? 5.858 -11.374 -2.529 1.00 46.94 105 PRO A O 1
ATOM 815 N N . PHE A 1 106 ? 4.992 -13.200 -3.495 1.00 49.06 106 PHE A N 1
ATOM 816 C CA . PHE A 1 106 ? 5.124 -14.074 -2.322 1.00 49.06 106 PHE A CA 1
ATOM 817 C C . PHE A 1 106 ? 6.508 -14.716 -2.140 1.00 49.06 106 PHE A C 1
ATOM 819 O O . PHE A 1 106 ? 6.859 -15.078 -1.017 1.00 49.06 106 PHE A O 1
ATOM 826 N N . ALA A 1 107 ? 7.309 -14.860 -3.202 1.00 48.66 107 ALA A N 1
ATOM 827 C CA . ALA A 1 107 ? 8.696 -15.319 -3.070 1.00 48.66 107 ALA A CA 1
ATOM 828 C C . ALA A 1 107 ? 9.639 -14.169 -2.700 1.00 48.66 107 ALA A C 1
ATOM 830 O O . ALA A 1 107 ? 10.744 -14.410 -2.219 1.00 48.66 107 ALA A O 1
ATOM 831 N N . ALA A 1 108 ? 9.198 -12.922 -2.901 1.00 54.28 108 ALA A N 1
ATOM 832 C CA . ALA A 1 108 ? 9.929 -11.748 -2.477 1.00 54.28 108 ALA A CA 1
ATOM 833 C C . ALA A 1 108 ? 9.908 -11.684 -0.936 1.00 54.28 108 ALA A C 1
ATOM 835 O O . ALA A 1 108 ? 8.855 -11.424 -0.346 1.00 54.28 108 ALA A O 1
ATOM 836 N N . PRO A 1 109 ? 11.061 -11.848 -0.254 1.00 56.81 109 PRO A N 1
ATOM 837 C CA . PRO A 1 109 ? 11.160 -11.754 1.210 1.00 56.81 109 PRO A CA 1
ATOM 838 C C . PRO A 1 109 ? 10.631 -10.425 1.766 1.00 56.81 109 PRO A C 1
ATOM 840 O O . PRO A 1 109 ? 10.372 -10.295 2.956 1.00 56.81 109 PRO A O 1
ATOM 843 N N . VAL A 1 110 ? 10.459 -9.449 0.878 1.00 60.25 110 VAL A N 1
ATOM 844 C CA . VAL A 1 110 ? 9.990 -8.097 1.120 1.00 60.25 110 VAL A CA 1
ATOM 845 C C . VAL A 1 110 ? 8.583 -8.027 1.744 1.00 60.25 110 VAL A C 1
ATOM 847 O O . VAL A 1 110 ? 8.353 -7.158 2.576 1.00 60.25 110 VAL A O 1
ATOM 850 N N . PHE A 1 111 ? 7.666 -8.953 1.417 1.00 66.38 111 PHE A N 1
ATOM 851 C CA . PHE A 1 111 ? 6.284 -8.947 1.937 1.00 66.38 111 PHE A CA 1
ATOM 852 C C . PHE A 1 111 ? 6.097 -9.724 3.240 1.00 66.38 111 PHE A C 1
ATOM 854 O O . PHE A 1 111 ? 5.104 -9.514 3.939 1.00 66.38 111 PHE A O 1
ATOM 861 N N . ARG A 1 112 ? 7.053 -10.585 3.608 1.00 68.06 112 ARG A N 1
ATOM 862 C CA . ARG A 1 112 ? 6.982 -11.385 4.840 1.00 68.06 112 ARG A CA 1
ATOM 863 C C . ARG A 1 112 ? 6.780 -10.546 6.107 1.00 68.06 112 ARG A C 1
ATOM 865 O O . ARG A 1 112 ? 5.849 -10.864 6.839 1.00 68.06 112 ARG A O 1
ATOM 872 N N . PRO A 1 113 ? 7.539 -9.458 6.348 1.00 66.75 113 PRO A N 1
ATOM 873 C CA . PRO A 1 113 ? 7.376 -8.656 7.560 1.00 66.75 113 PRO A CA 1
ATOM 874 C C . PRO A 1 113 ? 5.979 -8.042 7.684 1.00 66.75 113 PRO A C 1
ATOM 876 O O . PRO A 1 113 ? 5.443 -7.912 8.781 1.00 66.75 113 PRO A O 1
ATOM 879 N N . TYR A 1 114 ? 5.375 -7.674 6.551 1.00 70.19 114 TYR A N 1
ATOM 880 C CA . TYR A 1 114 ? 4.016 -7.152 6.533 1.00 70.19 114 TYR A CA 1
ATOM 881 C C . TYR A 1 114 ? 2.992 -8.252 6.817 1.00 70.19 114 TYR A C 1
ATOM 883 O O . TYR A 1 114 ? 2.129 -8.065 7.667 1.00 70.19 114 TYR A O 1
ATOM 891 N N . LEU A 1 115 ? 3.100 -9.412 6.165 1.00 69.94 115 LEU A N 1
ATOM 892 C CA . LEU A 1 115 ? 2.187 -10.535 6.399 1.00 69.94 115 LEU A CA 1
ATOM 893 C C . LEU A 1 115 ? 2.269 -11.055 7.842 1.00 69.94 115 LEU A C 1
ATOM 8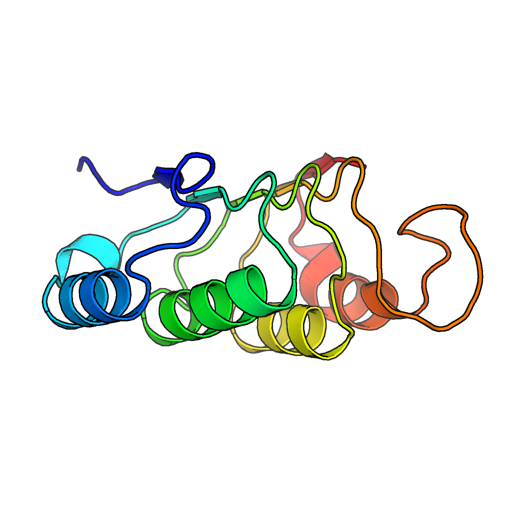95 O O . LEU A 1 115 ? 1.242 -11.363 8.433 1.00 69.94 115 LEU A O 1
ATOM 899 N N . GLU A 1 116 ? 3.457 -11.088 8.443 1.00 70.88 116 GLU A N 1
ATOM 900 C CA . GLU A 1 116 ? 3.628 -11.478 9.849 1.00 70.88 116 GLU A CA 1
ATOM 901 C C . GLU A 1 116 ? 2.957 -10.496 10.818 1.00 70.88 116 GLU A C 1
ATOM 903 O O . GLU A 1 116 ? 2.450 -10.902 11.863 1.00 70.88 116 GLU A O 1
ATOM 908 N N . LYS A 1 117 ? 2.932 -9.205 10.476 1.00 69.56 117 LYS A N 1
ATOM 909 C CA . LYS A 1 117 ? 2.449 -8.146 11.369 1.00 69.56 117 LYS A CA 1
ATOM 910 C C . LYS A 1 117 ? 0.984 -7.766 11.147 1.00 69.56 117 LYS A C 1
ATOM 912 O O . LYS A 1 117 ? 0.280 -7.465 12.105 1.00 69.56 117 LYS A O 1
ATOM 917 N N . CYS A 1 118 ? 0.533 -7.779 9.898 1.00 67.88 118 CYS A N 1
ATOM 918 C CA . CYS A 1 118 ? -0.786 -7.315 9.464 1.00 67.88 118 CYS A CA 1
ATOM 919 C C . CYS A 1 118 ? -1.628 -8.428 8.823 1.00 67.88 118 CYS A C 1
ATOM 921 O O . CYS A 1 118 ? -2.822 -8.235 8.614 1.00 67.88 118 CYS A O 1
ATOM 923 N N . GLY A 1 119 ? -1.053 -9.604 8.544 1.00 65.75 119 GLY A N 1
ATOM 924 C CA . GLY A 1 119 ? -1.751 -10.695 7.856 1.00 65.75 119 GLY A CA 1
ATOM 925 C C . GLY A 1 119 ? -2.974 -11.228 8.599 1.00 65.75 119 GLY A C 1
ATOM 926 O O . GLY A 1 119 ? -3.924 -11.654 7.955 1.00 65.75 119 GLY A O 1
ATOM 927 N N . ASN A 1 120 ? -3.008 -11.124 9.931 1.00 69.88 120 ASN A N 1
ATOM 928 C CA . ASN A 1 120 ? -4.167 -11.533 10.735 1.00 69.88 120 ASN A CA 1
ATOM 929 C C . ASN A 1 120 ? -5.398 -10.628 10.548 1.00 69.88 120 ASN A C 1
ATOM 931 O O . ASN A 1 120 ? -6.504 -11.043 10.883 1.00 69.88 120 ASN A O 1
ATOM 935 N N . ASN A 1 121 ? -5.214 -9.412 10.024 1.00 74.31 121 ASN A N 1
ATOM 936 C CA . ASN A 1 121 ? -6.299 -8.464 9.770 1.00 74.31 121 ASN A CA 1
ATOM 937 C C . ASN A 1 121 ? -6.787 -8.518 8.312 1.00 74.31 121 ASN A C 1
ATOM 939 O O . ASN A 1 121 ? -7.845 -7.975 8.009 1.00 74.31 121 ASN A O 1
ATOM 943 N N . LEU A 1 122 ? -6.053 -9.175 7.406 1.00 73.50 122 LEU A N 1
ATOM 944 C CA . LEU A 1 122 ? -6.412 -9.236 5.990 1.00 73.50 122 LEU A CA 1
ATOM 945 C C . LEU A 1 122 ? -7.627 -10.142 5.766 1.00 73.50 122 LEU A C 1
ATOM 947 O O . LEU A 1 122 ? -7.591 -11.347 5.999 1.00 73.50 122 LEU A O 1
ATOM 951 N N . ILE A 1 123 ? -8.692 -9.546 5.244 1.00 81.44 123 ILE A N 1
ATOM 952 C CA . ILE A 1 123 ? -9.901 -10.218 4.764 1.00 81.44 123 ILE A CA 1
ATOM 953 C C . ILE A 1 123 ? -9.742 -10.589 3.283 1.00 81.44 123 ILE A C 1
ATOM 955 O O . ILE A 1 123 ? -10.242 -11.625 2.850 1.00 81.44 123 ILE A O 1
ATOM 959 N N . SER A 1 124 ? -9.039 -9.762 2.501 1.00 80.12 124 SER A N 1
ATOM 960 C CA . SER A 1 124 ? -8.827 -9.980 1.068 1.00 80.12 124 SER A CA 1
ATOM 961 C C . SER A 1 124 ? -7.409 -9.605 0.649 1.00 80.12 124 SER A C 1
ATOM 963 O O . SER A 1 124 ? -6.932 -8.511 0.952 1.00 80.12 124 SER A O 1
ATOM 965 N N . LEU A 1 125 ? -6.761 -10.497 -0.102 1.00 79.62 125 LEU A N 1
ATOM 966 C CA . LEU A 1 125 ? -5.441 -10.284 -0.688 1.00 79.62 125 LEU A CA 1
ATOM 967 C C . LEU A 1 125 ? -5.452 -10.706 -2.162 1.00 79.62 125 LEU A C 1
ATOM 969 O O . LEU A 1 125 ? -5.563 -11.896 -2.457 1.00 79.62 125 LEU A O 1
ATOM 973 N N . ASN A 1 126 ? -5.324 -9.737 -3.070 1.00 78.12 126 ASN A N 1
ATOM 974 C CA . ASN A 1 126 ? -5.246 -9.979 -4.515 1.00 78.12 126 ASN A CA 1
ATOM 975 C C . ASN A 1 126 ? -3.782 -9.952 -4.981 1.00 78.12 126 ASN A C 1
ATOM 977 O O . ASN A 1 126 ? -3.005 -9.111 -4.522 1.00 78.12 126 ASN A O 1
ATOM 981 N N . MET A 1 127 ? -3.416 -10.869 -5.884 1.00 70.44 127 MET A N 1
ATOM 982 C CA . MET A 1 127 ? -2.044 -11.127 -6.353 1.00 70.44 127 MET A CA 1
ATOM 983 C C . MET A 1 127 ? -1.962 -11.286 -7.869 1.00 70.44 127 MET A C 1
ATOM 985 O O . MET A 1 127 ? -2.928 -11.824 -8.452 1.00 70.44 127 MET A O 1
#

pLDDT: mean 73.72, std 11.31, range [44.0, 89.31]

Foldseek 3Di:
DPQQADECCPVEDDPPPVVLVCLVVDLPNLQHAYYEPAQYEQVSVLSVLLSSLVRNQARHAYYEHHNYEANELVSLVSCLPRHLQHAYYEPHNYYHPPPDDDDDPVVPVSCVVNCVRRVVNHPYYHD

Secondary structure (DSSP, 8-state):
-TTSEEE-TT--SS-HHHHHHHHHH-GGGGG--EEE-TT-BHHHHHHHHHHHHHHSTTT--EEE-TT-BSB-HHHHHHHHHH-TT--EEE-TT--B--SS--S-TTTSGGGHHHHHHHGGG-SEEE-